Protein AF-A0A5E4PNW7-F1 (afdb_monomer)

Foldseek 3Di:
DPPDDDDPVCVVVCVVVVVVVVVDDDDPDDPLCVVCPPHPCNVVSVVVPPDPPPPPPPPPPPPPPCVVVVVVVVVVVVVVVVVCVVCVVVVHDSVVDDDDDDDDDPQWDAAPQARDTHHPVCCVVCNVVSVPDPVRHDDDDDPPPDDD

Structure (mmCIF, N/CA/C/O backbone):
data_AF-A0A5E4PNW7-F1
#
_entry.id   AF-A0A5E4PNW7-F1
#
loop_
_atom_site.group_PDB
_atom_site.id
_atom_site.type_symbol
_atom_site.label_atom_id
_atom_site.label_alt_id
_atom_site.label_comp_id
_atom_site.label_asym_id
_atom_site.label_entity_id
_atom_site.label_seq_id
_atom_site.pdbx_PDB_ins_code
_atom_site.Cartn_x
_atom_site.Cartn_y
_atom_site.Cartn_z
_atom_site.occupancy
_atom_site.B_iso_or_equiv
_atom_site.auth_seq_id
_atom_site.auth_comp_id
_atom_site.auth_asym_id
_atom_site.auth_atom_id
_atom_site.pdbx_PDB_model_num
ATOM 1 N N . THR A 1 1 ? 42.449 -13.892 -15.807 1.00 64.12 1 THR A N 1
ATOM 2 C CA . THR A 1 1 ? 41.611 -13.621 -17.001 1.00 64.12 1 THR A CA 1
ATOM 3 C C . THR A 1 1 ? 40.146 -13.708 -16.594 1.00 64.12 1 THR A C 1
ATOM 5 O O . THR A 1 1 ? 39.832 -14.490 -15.713 1.00 64.12 1 THR A O 1
ATOM 8 N N . CYS A 1 2 ? 39.249 -12.878 -17.139 1.00 82.81 2 CYS A N 1
ATOM 9 C CA . CYS A 1 2 ? 37.855 -12.760 -16.662 1.00 82.81 2 CYS A CA 1
ATOM 10 C C . CYS A 1 2 ? 36.849 -13.727 -17.328 1.00 82.81 2 CYS A C 1
ATOM 12 O O . CYS A 1 2 ? 35.660 -13.422 -17.365 1.00 82.81 2 CYS A O 1
ATOM 14 N N . GLY A 1 3 ? 37.317 -14.862 -17.869 1.00 85.44 3 GLY A N 1
ATOM 15 C CA . GLY A 1 3 ? 36.481 -15.972 -18.368 1.00 85.44 3 GLY A CA 1
ATOM 16 C C . GLY A 1 3 ? 35.571 -15.675 -19.569 1.00 85.44 3 GLY A C 1
ATOM 17 O O . GLY A 1 3 ? 34.748 -16.508 -19.930 1.00 85.44 3 GLY A O 1
ATOM 18 N N . ARG A 1 4 ? 35.679 -14.488 -20.177 1.00 88.88 4 ARG A N 1
ATOM 19 C CA . ARG A 1 4 ? 34.848 -14.046 -21.305 1.00 88.88 4 ARG A CA 1
ATOM 20 C C . ARG A 1 4 ? 35.553 -14.301 -22.641 1.00 88.88 4 ARG A C 1
ATOM 22 O O . ARG A 1 4 ? 36.757 -14.075 -22.746 1.00 88.88 4 ARG A O 1
ATOM 29 N N . HIS A 1 5 ? 34.793 -14.724 -23.651 1.00 90.44 5 HIS A N 1
ATOM 30 C CA . HIS A 1 5 ? 35.286 -15.060 -24.992 1.00 90.44 5 HIS A CA 1
ATOM 31 C C . HIS A 1 5 ? 35.059 -13.897 -25.969 1.00 90.44 5 HIS A C 1
ATOM 33 O O . HIS A 1 5 ? 33.988 -13.292 -25.971 1.00 90.44 5 HIS A O 1
ATOM 39 N N . PHE A 1 6 ? 36.060 -13.583 -26.798 1.00 89.44 6 PHE A N 1
ATOM 40 C CA . PHE A 1 6 ? 36.015 -12.490 -27.776 1.00 89.44 6 PHE A CA 1
ATOM 41 C C . PHE A 1 6 ? 36.638 -12.920 -29.104 1.00 89.44 6 PHE A C 1
ATOM 43 O O . PHE A 1 6 ? 37.530 -13.766 -29.125 1.00 89.44 6 PHE A O 1
ATOM 50 N N . ALA A 1 7 ? 36.208 -12.285 -30.197 1.00 92.69 7 ALA A N 1
ATOM 51 C CA . ALA A 1 7 ? 36.895 -12.359 -31.485 1.00 92.69 7 ALA A CA 1
ATOM 52 C C . ALA A 1 7 ? 38.347 -11.837 -31.360 1.00 92.69 7 ALA A C 1
ATOM 54 O O . ALA A 1 7 ? 38.589 -10.929 -30.553 1.00 92.69 7 ALA A O 1
ATOM 55 N N . PRO A 1 8 ? 39.303 -12.356 -32.156 1.00 89.06 8 PRO A N 1
ATOM 56 C CA . PRO A 1 8 ? 40.735 -12.074 -31.998 1.00 89.06 8 PRO A CA 1
ATOM 57 C C . PRO A 1 8 ? 41.067 -10.578 -32.067 1.00 89.06 8 PRO A C 1
ATOM 59 O O . PRO A 1 8 ? 41.820 -10.080 -31.233 1.00 89.06 8 PRO A O 1
ATOM 62 N N . ASP A 1 9 ? 40.409 -9.843 -32.968 1.00 92.25 9 ASP A N 1
ATOM 63 C CA . ASP A 1 9 ? 40.555 -8.388 -33.136 1.00 92.25 9 ASP A CA 1
ATOM 64 C C . ASP A 1 9 ? 40.271 -7.581 -31.848 1.00 92.25 9 ASP A C 1
ATOM 66 O O . ASP A 1 9 ? 40.903 -6.562 -31.565 1.00 92.25 9 ASP A O 1
ATOM 70 N N . ARG A 1 10 ? 39.346 -8.054 -31.001 1.00 91.81 10 ARG A N 1
ATOM 71 C CA . ARG A 1 10 ? 38.897 -7.329 -29.796 1.00 91.81 10 ARG A CA 1
ATOM 72 C C . ARG A 1 10 ? 39.533 -7.843 -28.505 1.00 91.81 10 ARG A C 1
ATOM 74 O O . ARG A 1 10 ? 39.411 -7.186 -27.466 1.00 91.81 10 ARG A O 1
ATOM 81 N N . LEU A 1 11 ? 40.208 -8.994 -28.549 1.00 91.31 11 LEU A N 1
ATOM 82 C CA . LEU A 1 11 ? 40.738 -9.672 -27.366 1.00 91.31 11 LEU A CA 1
ATOM 83 C C . LEU A 1 11 ? 41.818 -8.844 -26.663 1.00 91.31 11 LEU A C 1
ATOM 85 O O . LEU A 1 11 ? 41.765 -8.691 -25.443 1.00 91.31 11 LEU A O 1
ATOM 89 N N . ALA A 1 12 ? 42.745 -8.254 -27.422 1.00 90.38 12 ALA A N 1
ATOM 90 C CA . ALA A 1 12 ? 43.833 -7.446 -26.870 1.00 90.38 12 ALA A CA 1
ATOM 91 C C . ALA A 1 12 ? 43.302 -6.238 -26.072 1.00 90.38 12 ALA A C 1
ATOM 93 O O . ALA A 1 12 ? 43.637 -6.053 -24.901 1.00 90.38 12 ALA A O 1
ATOM 94 N N . LYS A 1 13 ? 42.367 -5.475 -26.659 1.00 92.44 13 LYS A N 1
ATOM 95 C CA . LYS A 1 13 ? 41.701 -4.344 -25.986 1.00 92.44 13 LYS A CA 1
ATOM 96 C C . LYS A 1 13 ? 40.950 -4.793 -24.730 1.00 92.44 13 LYS A C 1
ATOM 98 O O . LYS A 1 13 ? 40.998 -4.122 -23.698 1.00 92.44 13 LYS A O 1
ATOM 103 N N . HIS A 1 14 ? 40.265 -5.936 -24.799 1.00 92.94 14 HIS A N 1
ATOM 104 C CA . HIS A 1 14 ? 39.552 -6.490 -23.655 1.00 92.94 14 HIS A CA 1
ATOM 105 C C . HIS A 1 14 ? 40.493 -6.874 -22.506 1.00 92.94 14 HIS A C 1
ATOM 107 O O . HIS A 1 14 ? 40.188 -6.558 -21.358 1.00 92.94 14 HIS A O 1
ATOM 113 N N . GLN A 1 15 ? 41.623 -7.531 -22.783 1.00 90.62 15 GLN A N 1
ATOM 114 C CA . GLN A 1 15 ? 42.576 -7.955 -21.751 1.00 90.62 15 GLN A CA 1
ATOM 115 C C . GLN A 1 15 ? 43.115 -6.761 -20.952 1.00 90.62 15 GLN A C 1
ATOM 117 O O . GLN A 1 15 ? 43.148 -6.807 -19.717 1.00 90.62 15 GLN A O 1
ATOM 122 N N . ASP A 1 16 ? 43.454 -5.667 -21.634 1.00 90.94 16 ASP A N 1
ATOM 123 C CA . ASP A 1 16 ? 43.932 -4.439 -20.999 1.00 90.94 16 ASP A CA 1
ATOM 124 C C . ASP A 1 16 ? 42.873 -3.772 -20.122 1.00 90.94 16 ASP A C 1
ATOM 126 O O . ASP A 1 16 ? 43.147 -3.409 -18.973 1.00 90.94 16 ASP A O 1
ATOM 130 N N . ILE A 1 17 ? 41.646 -3.636 -20.630 1.00 91.38 17 ILE A N 1
AT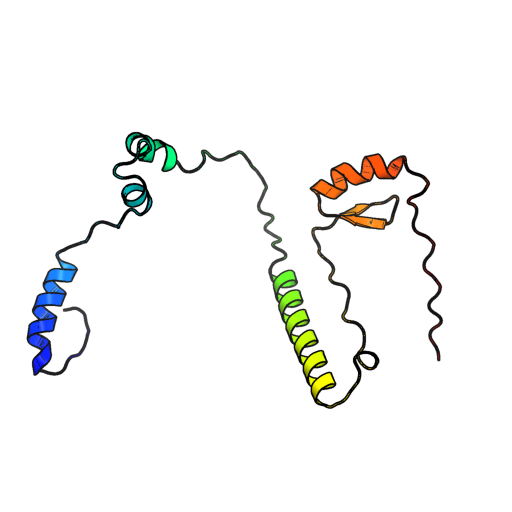OM 131 C CA . ILE A 1 17 ? 40.545 -3.039 -19.869 1.00 91.38 17 ILE A CA 1
ATOM 132 C C . ILE A 1 17 ? 40.165 -3.942 -18.697 1.00 91.38 17 ILE A C 1
ATOM 134 O O . ILE A 1 17 ? 40.062 -3.451 -17.578 1.00 91.38 17 ILE A O 1
ATOM 138 N N . CYS A 1 18 ? 40.018 -5.252 -18.917 1.00 91.25 18 CYS A N 1
ATOM 139 C CA . CYS A 1 18 ? 39.647 -6.215 -17.882 1.00 91.25 18 CYS A CA 1
ATOM 140 C C . CYS A 1 18 ? 40.641 -6.167 -16.708 1.00 91.25 18 CYS A C 1
ATOM 142 O O . CYS A 1 18 ? 40.226 -6.078 -15.548 1.00 91.25 18 CYS A O 1
ATOM 144 N N . ARG A 1 19 ? 41.950 -6.103 -16.993 1.00 88.56 19 ARG A N 1
ATOM 145 C CA . ARG A 1 19 ? 42.997 -5.919 -15.975 1.00 88.56 19 ARG A CA 1
ATOM 146 C C . ARG A 1 19 ? 42.823 -4.607 -15.207 1.00 88.56 19 ARG A C 1
ATOM 148 O O . ARG A 1 19 ? 42.791 -4.617 -13.977 1.00 88.56 19 ARG A O 1
ATOM 155 N N . LYS A 1 20 ? 42.640 -3.487 -15.918 1.00 89.38 20 LYS A N 1
ATOM 156 C CA . LYS A 1 20 ? 42.440 -2.154 -15.319 1.00 89.38 20 LYS A CA 1
ATOM 157 C C . LYS A 1 20 ? 41.180 -2.091 -14.450 1.00 89.38 20 LYS A C 1
ATOM 159 O O . LYS A 1 20 ? 41.215 -1.516 -13.363 1.00 89.38 20 LYS A O 1
ATOM 164 N N . THR A 1 21 ? 40.079 -2.699 -14.890 1.00 87.62 21 THR A N 1
ATOM 165 C CA . THR A 1 21 ? 38.815 -2.717 -14.142 1.00 87.62 21 THR A CA 1
ATOM 166 C C . THR A 1 21 ? 38.885 -3.575 -12.886 1.00 87.62 21 THR A C 1
ATOM 168 O O . THR A 1 21 ? 38.296 -3.200 -11.879 1.00 87.62 21 THR A O 1
ATOM 171 N N . HIS A 1 22 ? 39.623 -4.690 -12.914 1.00 84.62 22 HIS A N 1
ATOM 172 C CA . HIS A 1 22 ? 39.817 -5.525 -11.726 1.00 84.62 22 HIS A CA 1
ATOM 173 C C . HIS A 1 22 ? 40.785 -4.891 -10.718 1.00 84.62 22 HIS A C 1
ATOM 175 O O . HIS A 1 22 ? 40.575 -5.021 -9.514 1.00 84.62 22 HIS A O 1
ATOM 181 N N . ALA A 1 23 ? 41.809 -4.174 -11.191 1.00 85.69 23 ALA A N 1
ATOM 182 C CA . ALA A 1 23 ? 42.759 -3.485 -10.322 1.00 85.69 23 ALA A CA 1
ATOM 183 C C . ALA A 1 23 ? 42.143 -2.254 -9.627 1.00 85.69 23 ALA A C 1
ATOM 185 O O . ALA A 1 23 ? 42.410 -2.002 -8.452 1.00 85.69 23 ALA A O 1
ATOM 186 N N . LYS A 1 24 ? 41.292 -1.484 -10.323 1.00 84.81 24 LYS A N 1
ATOM 187 C CA . LYS A 1 24 ? 40.706 -0.243 -9.791 1.00 84.81 24 LYS A CA 1
ATOM 188 C C . LYS A 1 24 ? 39.306 -0.471 -9.213 1.00 84.81 24 LYS A C 1
ATOM 190 O O . LYS A 1 24 ? 38.304 -0.330 -9.914 1.00 84.81 24 LYS A O 1
ATOM 195 N N . LYS A 1 25 ? 39.213 -0.717 -7.903 1.00 83.38 25 LYS A N 1
ATOM 196 C CA . LYS A 1 25 ? 37.928 -0.688 -7.180 1.00 83.38 25 LYS A CA 1
ATOM 197 C C . LYS A 1 25 ? 37.407 0.754 -7.110 1.00 83.38 25 LYS A C 1
ATOM 199 O O . LYS A 1 25 ? 37.992 1.601 -6.437 1.00 83.38 25 LYS A O 1
ATOM 204 N N . ARG A 1 26 ? 36.323 1.062 -7.832 1.00 84.69 26 ARG A N 1
ATOM 205 C CA . ARG A 1 26 ? 35.650 2.371 -7.736 1.00 84.69 26 ARG A CA 1
ATOM 206 C C . ARG A 1 26 ? 34.956 2.490 -6.376 1.00 84.69 26 ARG A C 1
ATOM 208 O O . ARG A 1 26 ? 34.375 1.521 -5.894 1.00 84.69 26 ARG A O 1
ATOM 215 N N . LYS A 1 27 ? 35.010 3.679 -5.770 1.00 85.69 27 LYS A N 1
ATOM 216 C CA . LYS A 1 27 ? 34.265 3.969 -4.538 1.00 85.69 27 LYS A CA 1
ATOM 217 C C . LYS A 1 27 ? 32.759 3.913 -4.845 1.00 85.69 27 LYS A C 1
ATOM 219 O O . LYS A 1 27 ? 32.366 4.429 -5.895 1.00 85.69 27 LYS A O 1
ATOM 224 N N . PRO A 1 28 ? 31.928 3.316 -3.970 1.00 87.88 28 PRO A N 1
ATOM 225 C CA . PRO A 1 28 ? 30.479 3.400 -4.093 1.00 87.88 28 PRO A CA 1
ATOM 226 C C . PRO A 1 28 ? 30.043 4.862 -4.196 1.00 87.88 28 PRO A C 1
ATOM 228 O O . PRO A 1 28 ? 30.501 5.706 -3.422 1.00 87.88 28 PRO A O 1
ATOM 231 N N . TYR A 1 29 ? 29.195 5.161 -5.175 1.00 91.00 29 TYR A N 1
ATOM 232 C CA . TYR A 1 29 ? 28.647 6.498 -5.340 1.00 91.00 29 TYR A CA 1
ATOM 233 C C . TYR A 1 29 ? 27.616 6.757 -4.240 1.00 91.00 29 TYR A C 1
ATOM 235 O O . TYR A 1 29 ? 26.636 6.024 -4.113 1.00 91.00 29 TYR A O 1
ATOM 243 N N . ASP A 1 30 ? 27.851 7.789 -3.435 1.00 89.06 30 ASP A N 1
ATOM 244 C CA . ASP A 1 30 ? 26.923 8.189 -2.388 1.00 89.06 30 ASP A CA 1
ATOM 245 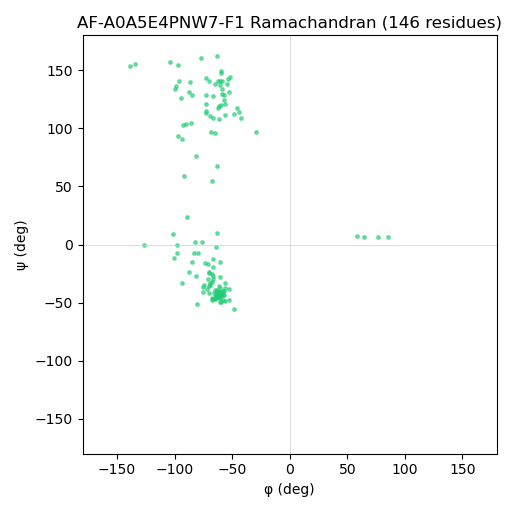C C . ASP A 1 30 ? 25.960 9.257 -2.911 1.00 89.06 30 ASP A C 1
ATOM 247 O O . ASP A 1 30 ? 26.306 10.435 -3.032 1.00 89.06 30 ASP A O 1
ATOM 251 N N . VAL A 1 31 ? 24.736 8.817 -3.198 1.00 89.81 31 VAL A N 1
ATOM 252 C CA . VAL A 1 31 ? 23.641 9.658 -3.690 1.00 89.81 31 VAL A CA 1
ATOM 253 C C . VAL A 1 31 ? 23.290 10.761 -2.689 1.00 89.81 31 VAL A C 1
ATOM 255 O O . VAL A 1 31 ? 22.993 11.878 -3.104 1.00 89.81 31 VAL A O 1
ATOM 258 N N . LEU A 1 32 ? 23.338 10.482 -1.381 1.00 88.56 32 LEU A N 1
ATOM 259 C CA . LEU A 1 32 ? 22.995 11.465 -0.350 1.00 88.56 32 LEU A CA 1
ATOM 260 C C . LEU A 1 32 ? 24.023 12.595 -0.329 1.00 88.56 32 LEU A C 1
ATOM 262 O O . LEU A 1 32 ? 23.655 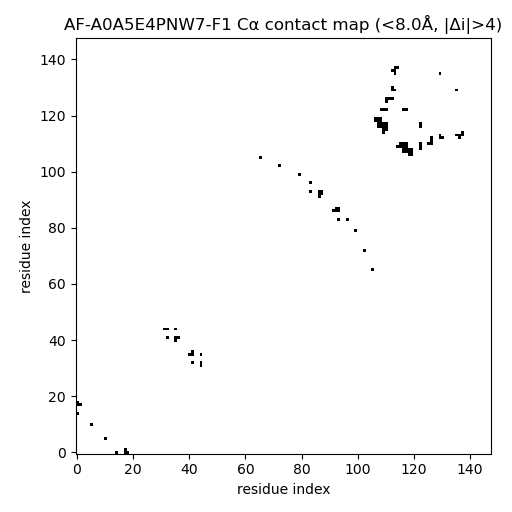13.765 -0.377 1.00 88.56 32 LEU A O 1
ATOM 266 N N . LYS A 1 33 ? 25.312 12.241 -0.329 1.00 89.12 33 LYS A N 1
ATOM 267 C CA . LYS A 1 33 ? 26.393 13.226 -0.394 1.00 89.12 33 LYS A CA 1
ATOM 268 C C . LYS A 1 33 ? 26.325 14.065 -1.664 1.00 89.12 33 LYS A C 1
ATOM 270 O O . LYS A 1 33 ? 26.509 15.270 -1.588 1.00 89.12 33 LYS A O 1
ATOM 275 N N . HIS A 1 34 ? 26.040 13.457 -2.813 1.00 91.75 34 HIS A N 1
ATOM 276 C CA . HIS A 1 34 ? 25.945 14.213 -4.060 1.00 91.75 34 HIS A CA 1
ATOM 277 C C . HIS A 1 34 ? 24.729 15.147 -4.106 1.00 91.75 34 HIS A C 1
ATOM 279 O O . HIS A 1 34 ? 24.815 16.224 -4.679 1.00 91.75 34 HIS A O 1
ATOM 285 N N . ARG A 1 35 ? 23.594 14.756 -3.515 1.00 90.19 35 ARG A N 1
ATOM 286 C CA . ARG A 1 35 ? 22.404 15.621 -3.439 1.00 90.19 35 ARG A CA 1
ATOM 287 C C . ARG A 1 35 ? 22.588 16.810 -2.503 1.00 90.19 35 ARG A C 1
ATOM 289 O O . ARG A 1 35 ? 21.980 17.843 -2.740 1.00 90.19 35 ARG A O 1
ATOM 296 N N . LEU A 1 36 ? 23.358 16.633 -1.431 1.00 91.75 36 LEU A N 1
ATOM 297 C CA . LEU A 1 36 ? 23.521 17.643 -0.384 1.00 91.75 36 LEU A CA 1
ATOM 298 C C . LEU A 1 36 ? 24.790 18.492 -0.539 1.00 91.75 36 LEU A C 1
ATOM 300 O O . LEU A 1 36 ? 24.944 19.462 0.196 1.00 91.75 36 LEU A O 1
ATOM 304 N N . ALA A 1 37 ? 25.679 18.161 -1.475 1.00 90.06 37 ALA A N 1
ATOM 305 C CA . ALA A 1 37 ? 26.865 18.961 -1.767 1.00 90.06 37 ALA A CA 1
ATOM 306 C C . ALA A 1 37 ? 26.478 20.389 -2.194 1.00 90.06 37 ALA A C 1
ATOM 308 O O . ALA A 1 37 ? 25.637 20.561 -3.075 1.00 90.06 37 ALA A O 1
ATOM 309 N N . GLY A 1 38 ? 27.086 21.402 -1.573 1.00 88.88 38 GLY A N 1
ATOM 310 C CA . GLY A 1 38 ? 26.806 22.816 -1.848 1.00 88.88 38 GLY A CA 1
ATOM 311 C C . GLY A 1 38 ? 25.503 23.341 -1.239 1.00 88.88 38 GLY A C 1
ATOM 312 O O . GLY A 1 38 ? 25.122 24.478 -1.501 1.00 88.88 38 GLY A O 1
ATOM 313 N N . THR A 1 39 ? 24.818 22.533 -0.427 1.00 90.50 39 THR A N 1
ATOM 314 C CA . THR A 1 39 ? 23.638 22.963 0.335 1.00 90.50 39 THR A CA 1
ATOM 315 C C . THR A 1 39 ? 24.006 23.175 1.800 1.00 90.50 39 THR A C 1
ATOM 317 O O . THR A 1 39 ? 24.930 22.546 2.315 1.00 90.50 39 THR A O 1
ATOM 320 N N . GLU A 1 40 ? 23.229 23.978 2.525 1.00 87.75 40 GLU A N 1
ATOM 321 C CA . GLU A 1 40 ? 23.405 24.159 3.978 1.00 87.75 40 GLU A CA 1
ATOM 322 C C . GLU A 1 40 ? 23.247 22.849 4.779 1.00 87.75 40 GLU A C 1
ATOM 324 O O . GLU A 1 40 ? 23.651 22.755 5.938 1.00 87.75 40 GLU A O 1
ATOM 329 N N . ALA A 1 41 ? 22.687 21.807 4.156 1.00 83.56 41 ALA A N 1
ATOM 330 C CA . ALA A 1 41 ? 22.531 20.477 4.731 1.00 83.56 41 ALA A CA 1
ATOM 331 C C . ALA A 1 41 ? 23.791 19.589 4.609 1.00 83.56 41 ALA A C 1
ATOM 333 O O . ALA A 1 41 ? 23.835 18.512 5.213 1.00 83.56 41 ALA A O 1
ATOM 334 N N . GLU A 1 42 ? 24.830 20.019 3.882 1.00 84.56 42 GLU A N 1
ATOM 335 C CA . GLU A 1 42 ? 26.096 19.288 3.719 1.00 84.56 42 GLU A CA 1
ATOM 336 C C . GLU A 1 42 ? 26.761 18.862 5.052 1.00 84.56 42 GLU A C 1
ATOM 338 O O . GLU A 1 42 ? 27.072 17.674 5.204 1.00 84.56 42 GLU A O 1
ATOM 343 N N . PRO A 1 43 ? 26.916 19.730 6.079 1.00 86.75 43 PRO A N 1
ATOM 344 C CA . PRO A 1 43 ? 27.511 19.324 7.359 1.00 86.75 43 PRO A CA 1
AT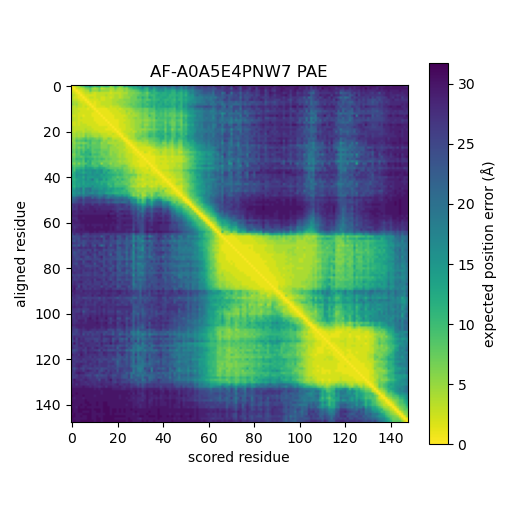OM 345 C C . PRO A 1 43 ? 26.657 18.317 8.154 1.00 86.75 43 PRO A C 1
ATOM 347 O O . PRO A 1 43 ? 27.143 17.704 9.108 1.00 86.75 43 PRO A O 1
ATOM 350 N N . PHE A 1 44 ? 25.395 18.095 7.773 1.00 83.88 44 PHE A N 1
ATOM 351 C CA . PHE A 1 44 ? 24.461 17.222 8.490 1.00 83.88 44 PHE A CA 1
ATOM 352 C C . PHE A 1 44 ? 24.350 15.805 7.901 1.00 83.88 44 PHE A C 1
ATOM 354 O O . PHE A 1 44 ? 23.657 14.963 8.480 1.00 83.88 44 PHE A O 1
ATOM 361 N N . ILE A 1 45 ? 25.074 15.482 6.819 1.00 84.69 45 ILE A N 1
ATOM 362 C CA . ILE A 1 45 ? 25.040 14.160 6.158 1.00 84.69 45 ILE A CA 1
ATOM 363 C C . ILE A 1 45 ? 25.286 13.004 7.149 1.00 84.69 45 ILE A C 1
ATOM 365 O O . ILE A 1 45 ? 24.643 11.958 7.061 1.00 84.69 45 ILE A O 1
ATOM 369 N N . SER A 1 46 ? 26.184 13.178 8.123 1.00 78.38 46 SER A N 1
ATOM 370 C CA . SER A 1 46 ? 26.494 12.160 9.141 1.00 78.38 46 SER A CA 1
ATOM 371 C C . SER A 1 46 ? 25.333 11.896 10.108 1.00 78.38 46 SER A C 1
ATOM 373 O O . SER A 1 46 ? 25.155 10.762 10.554 1.00 78.38 46 SER A O 1
ATOM 375 N N . LYS A 1 47 ? 24.514 12.915 10.403 1.00 78.44 47 LYS A N 1
ATOM 376 C CA . LYS A 1 47 ? 23.312 12.789 11.240 1.00 78.44 47 LYS A CA 1
ATOM 377 C C . LYS A 1 47 ? 22.172 12.117 10.476 1.00 78.44 47 LYS A C 1
ATOM 379 O O . LYS A 1 47 ? 21.483 11.292 11.062 1.00 78.44 47 LYS A O 1
ATOM 384 N N . LEU A 1 48 ? 22.033 12.400 9.177 1.00 71.62 48 LEU A N 1
ATOM 385 C CA . LEU A 1 48 ? 21.058 11.745 8.291 1.00 71.62 48 LEU A CA 1
ATOM 386 C C . LEU A 1 48 ? 21.422 10.282 7.983 1.00 71.62 48 LEU A C 1
ATOM 388 O O . LEU A 1 48 ? 20.539 9.462 7.759 1.00 71.62 48 LEU A O 1
ATOM 392 N N . ARG A 1 49 ? 22.720 9.947 7.970 1.00 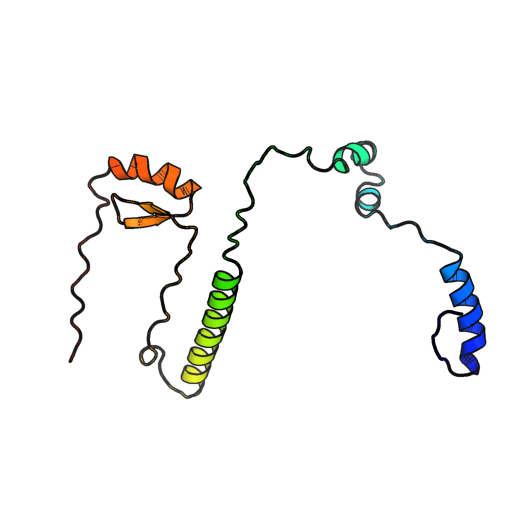74.25 49 ARG A N 1
ATOM 393 C CA . ARG A 1 49 ? 23.219 8.574 7.778 1.00 74.25 49 ARG A CA 1
ATOM 394 C C . ARG A 1 49 ? 23.022 7.670 8.984 1.00 74.25 49 ARG A C 1
ATOM 396 O O . ARG A 1 49 ? 23.161 6.457 8.828 1.00 74.25 49 ARG A O 1
ATOM 403 N N . LYS A 1 50 ? 22.739 8.218 10.172 1.00 65.12 50 LYS A N 1
ATOM 404 C CA . LYS A 1 50 ? 22.339 7.370 11.291 1.00 65.12 50 LYS A CA 1
ATOM 405 C C . LYS A 1 50 ? 21.064 6.652 10.841 1.00 65.12 50 LYS A C 1
ATOM 407 O O . LYS A 1 50 ? 20.093 7.342 10.524 1.00 65.12 50 LYS A O 1
ATOM 412 N N . PRO A 1 51 ? 21.038 5.305 10.781 1.00 57.47 51 PRO A N 1
ATOM 413 C CA . PRO A 1 51 ? 19.756 4.625 10.680 1.00 57.47 51 PRO A CA 1
ATOM 414 C C . PRO A 1 51 ? 18.894 5.174 11.819 1.00 57.47 51 PRO A C 1
ATOM 416 O O . PRO A 1 51 ? 19.467 5.492 12.871 1.00 57.47 51 PRO A O 1
ATOM 419 N N . PRO A 1 52 ? 17.572 5.344 11.641 1.00 55.56 52 PRO A N 1
ATOM 420 C CA . PRO A 1 52 ? 16.723 5.709 12.761 1.00 55.56 52 PRO A CA 1
ATOM 421 C C . PRO A 1 52 ? 17.085 4.761 13.899 1.00 55.56 52 PRO A C 1
ATOM 423 O O . PRO A 1 52 ? 16.944 3.543 13.762 1.00 55.56 52 PRO A O 1
ATOM 426 N N . SER A 1 53 ? 17.683 5.327 14.957 1.00 49.38 53 SER A N 1
ATOM 427 C CA . SER A 1 53 ? 17.906 4.647 16.225 1.00 49.38 53 SER A CA 1
ATOM 428 C C . SER A 1 53 ? 16.605 3.941 16.493 1.00 49.38 53 SER A C 1
ATOM 430 O O . SER A 1 53 ? 15.596 4.636 16.592 1.00 49.38 53 SER A O 1
ATOM 432 N N . GLN A 1 54 ? 16.655 2.609 16.470 1.00 50.44 54 GLN A N 1
ATOM 433 C CA . GLN A 1 54 ? 15.526 1.701 16.561 1.00 50.44 54 GLN A CA 1
ATOM 434 C C . GLN A 1 54 ? 14.426 2.356 17.387 1.00 50.44 54 GLN A C 1
ATOM 436 O O . GLN A 1 54 ? 14.478 2.363 18.618 1.00 50.44 54 GLN A O 1
ATOM 441 N N . SER A 1 55 ? 13.453 2.970 16.706 1.00 42.34 55 SER A N 1
ATOM 442 C CA . SER A 1 55 ? 12.197 3.274 17.355 1.00 42.34 55 SER A CA 1
ATOM 443 C C . SER A 1 55 ? 11.742 1.919 17.846 1.00 42.34 55 SER A C 1
ATOM 445 O O . SER A 1 55 ? 11.674 0.968 17.064 1.00 42.34 55 SER A O 1
ATOM 447 N N . ASN A 1 56 ? 11.569 1.830 19.152 1.00 45.12 56 ASN A N 1
ATOM 448 C CA . ASN A 1 56 ? 11.289 0.636 19.918 1.00 45.12 56 ASN A CA 1
ATOM 449 C C . ASN A 1 56 ? 9.885 0.096 19.581 1.00 45.12 56 ASN A C 1
ATOM 451 O O . ASN A 1 56 ? 9.046 -0.087 20.453 1.00 45.12 56 ASN A O 1
ATOM 455 N N . THR A 1 57 ? 9.595 -0.149 18.304 1.00 43.75 57 THR A N 1
ATOM 456 C CA . THR A 1 57 ? 8.486 -0.970 17.848 1.00 43.75 57 THR A CA 1
ATOM 457 C C . THR A 1 57 ? 8.961 -2.408 17.960 1.00 43.75 57 THR A C 1
ATOM 459 O O . THR A 1 57 ? 9.298 -3.060 16.970 1.00 43.75 57 THR A O 1
ATOM 462 N N . LYS A 1 58 ? 8.984 -2.910 19.198 1.00 42.66 58 LYS A N 1
ATOM 463 C CA . LYS A 1 58 ? 8.806 -4.335 19.482 1.00 42.66 58 LYS A CA 1
ATOM 464 C C . LYS A 1 58 ? 7.400 -4.742 19.021 1.00 42.66 58 LYS A C 1
ATOM 466 O O . LYS A 1 58 ? 6.528 -5.033 19.824 1.00 42.66 58 LYS A O 1
ATOM 471 N N . GLY A 1 59 ? 7.168 -4.721 17.715 1.00 44.53 59 GLY A N 1
ATOM 472 C CA . GLY A 1 59 ? 6.165 -5.561 17.095 1.00 44.53 59 GLY A CA 1
ATOM 473 C C . GLY A 1 59 ? 6.901 -6.831 16.733 1.00 44.53 59 GLY A C 1
ATOM 474 O O . GLY A 1 59 ? 7.701 -6.832 15.797 1.00 44.53 59 GLY A O 1
ATOM 475 N N . THR A 1 60 ? 6.694 -7.889 17.509 1.00 45.72 60 THR A N 1
ATOM 476 C CA . THR A 1 60 ? 6.955 -9.253 17.062 1.00 45.72 60 THR A CA 1
ATOM 477 C C . THR A 1 60 ? 6.441 -9.355 15.627 1.00 45.72 60 THR A C 1
ATOM 479 O O . THR A 1 60 ? 5.238 -9.267 15.385 1.00 45.72 60 THR A O 1
ATOM 482 N N . LYS A 1 61 ? 7.335 -9.447 14.633 1.00 51.97 61 LYS A N 1
ATOM 483 C CA . LYS A 1 61 ? 6.907 -9.802 13.280 1.00 51.97 61 LYS A CA 1
ATOM 484 C C . LYS A 1 61 ? 6.391 -11.221 13.414 1.00 51.97 61 LYS A C 1
ATOM 486 O O . LYS A 1 61 ? 7.181 -12.156 13.489 1.00 51.97 61 LYS A O 1
ATOM 491 N N . SER A 1 62 ? 5.076 -11.330 13.580 1.00 55.88 62 SER A N 1
ATOM 492 C CA . SER A 1 62 ? 4.356 -12.586 13.656 1.00 55.88 62 SER A CA 1
ATOM 493 C C . SER A 1 62 ? 4.875 -13.470 12.532 1.00 55.88 62 SER A C 1
ATOM 495 O O . SER A 1 62 ? 4.768 -13.125 11.355 1.00 55.88 62 SER A O 1
ATOM 497 N N . LEU A 1 63 ? 5.475 -14.597 12.904 1.00 54.81 63 LEU A N 1
ATOM 498 C CA . LEU A 1 63 ? 5.940 -15.619 11.969 1.00 54.81 63 LEU A CA 1
ATOM 499 C C . LEU A 1 63 ? 4.765 -16.249 11.189 1.00 54.81 63 LEU A C 1
ATOM 501 O O . LEU A 1 63 ? 4.987 -17.022 10.264 1.00 54.81 63 LEU A O 1
ATOM 505 N N . ASN A 1 64 ? 3.524 -15.842 11.483 1.00 56.97 64 ASN A N 1
ATOM 506 C CA . ASN A 1 64 ? 2.319 -16.149 10.721 1.00 56.97 64 ASN A CA 1
ATOM 507 C C . ASN A 1 64 ? 2.059 -15.056 9.680 1.00 56.97 64 ASN A C 1
ATOM 509 O O . ASN A 1 64 ? 1.037 -14.370 9.704 1.00 56.97 64 ASN A O 1
ATOM 513 N N . SER A 1 65 ? 3.019 -14.841 8.782 1.00 64.25 65 SER A N 1
ATOM 514 C CA . SER A 1 65 ? 2.828 -13.912 7.675 1.00 64.25 65 SER A CA 1
ATOM 515 C C . SER A 1 65 ? 1.749 -14.477 6.747 1.00 64.25 65 SER A C 1
ATOM 517 O O . SER A 1 65 ? 1.976 -15.449 6.024 1.00 64.25 65 SER A O 1
ATOM 519 N N . ASN A 1 66 ? 0.572 -13.847 6.754 1.00 75.44 66 ASN A N 1
ATOM 520 C CA . ASN A 1 66 ? -0.566 -14.148 5.879 1.00 75.44 66 ASN A CA 1
ATOM 521 C C . ASN A 1 66 ? -0.263 -13.909 4.383 1.00 75.44 66 ASN A C 1
ATOM 523 O O . ASN A 1 66 ? -1.171 -13.958 3.557 1.00 75.44 66 ASN A O 1
ATOM 527 N N . TRP A 1 67 ? 1.000 -13.674 4.011 1.00 81.62 67 TRP A N 1
ATOM 528 C CA . TRP A 1 67 ? 1.427 -13.344 2.656 1.00 81.62 67 TRP A CA 1
ATOM 529 C C . TRP A 1 67 ? 1.003 -14.386 1.623 1.00 81.62 67 TRP A C 1
ATOM 531 O O . TRP A 1 67 ? 0.634 -14.002 0.522 1.00 81.62 67 TRP A O 1
ATOM 541 N N . ARG A 1 68 ? 1.024 -15.689 1.955 1.00 84.00 68 ARG A N 1
ATOM 542 C CA . ARG A 1 68 ? 0.576 -16.732 1.014 1.00 84.00 68 ARG A CA 1
ATOM 543 C C . ARG A 1 68 ? -0.900 -16.558 0.688 1.00 84.00 68 ARG A C 1
ATOM 545 O O . ARG A 1 68 ? -1.255 -16.563 -0.482 1.00 84.00 68 ARG A O 1
ATOM 552 N N . LYS A 1 69 ? -1.726 -16.333 1.716 1.00 83.06 69 LYS A N 1
ATOM 553 C CA . LYS A 1 69 ? -3.167 -16.106 1.570 1.00 83.06 69 LYS A CA 1
ATOM 554 C C . LYS A 1 69 ? -3.444 -14.812 0.800 1.00 83.06 69 LYS A C 1
ATOM 556 O O . LYS A 1 69 ? -4.212 -14.835 -0.148 1.00 83.06 69 LYS A O 1
ATOM 561 N N . GLN A 1 70 ? -2.762 -13.717 1.146 1.00 82.88 70 GLN A N 1
ATOM 562 C CA . GLN A 1 70 ? -2.881 -12.431 0.443 1.00 82.88 70 GLN A CA 1
ATOM 563 C C . GLN A 1 70 ? -2.433 -12.527 -1.025 1.00 82.88 70 GLN A C 1
ATOM 565 O O . GLN A 1 70 ? -3.063 -11.959 -1.912 1.00 82.88 70 GLN A O 1
ATOM 570 N N . HIS A 1 71 ? -1.348 -13.257 -1.299 1.00 89.12 71 HIS A N 1
ATOM 571 C CA . HIS A 1 71 ? -0.863 -13.485 -2.656 1.00 89.12 71 HIS A CA 1
ATOM 572 C C . HIS A 1 71 ? -1.847 -14.332 -3.461 1.00 89.12 71 HIS A C 1
ATOM 574 O O . HIS A 1 71 ? -2.170 -13.986 -4.593 1.00 89.12 71 HIS A O 1
ATOM 580 N N . GLU A 1 72 ? -2.340 -15.424 -2.884 1.00 89.25 72 GLU A N 1
ATOM 581 C CA . GLU A 1 72 ? -3.330 -16.279 -3.527 1.00 89.25 72 GLU A CA 1
ATOM 582 C C . GLU A 1 72 ? -4.616 -15.506 -3.837 1.00 89.25 72 GLU A C 1
ATOM 584 O O . GLU A 1 72 ? -5.089 -15.547 -4.971 1.00 89.25 72 GLU A O 1
ATOM 589 N N . GLU A 1 73 ? -5.123 -14.732 -2.878 1.00 88.19 73 GLU A N 1
ATOM 590 C CA . GLU A 1 73 ? -6.284 -13.856 -3.047 1.00 88.19 73 GLU A CA 1
ATOM 591 C C . GLU A 1 73 ? -6.067 -12.836 -4.174 1.00 88.19 73 GLU A C 1
ATOM 593 O O . GLU A 1 73 ? -6.927 -12.660 -5.038 1.00 88.19 73 GLU A O 1
ATOM 598 N N . PHE A 1 74 ? -4.883 -12.222 -4.243 1.00 88.44 74 PHE A N 1
ATOM 599 C CA . PHE A 1 74 ? -4.521 -11.312 -5.327 1.00 88.44 74 PHE A CA 1
ATOM 600 C C . PHE A 1 74 ? -4.509 -12.006 -6.700 1.00 88.44 74 PHE A C 1
ATOM 602 O O . PHE A 1 74 ? -5.068 -11.489 -7.671 1.00 88.44 74 PHE A O 1
ATOM 609 N N . ILE A 1 75 ? -3.915 -13.199 -6.797 1.00 92.56 75 ILE A N 1
ATOM 610 C CA . ILE A 1 75 ? -3.896 -13.986 -8.037 1.00 92.56 75 ILE A CA 1
ATOM 611 C C . ILE A 1 75 ? -5.315 -14.407 -8.442 1.00 92.56 75 ILE A C 1
ATOM 613 O O . ILE A 1 75 ? -5.657 -14.334 -9.626 1.00 92.56 75 ILE A O 1
ATOM 617 N N . GLN A 1 76 ? -6.152 -14.816 -7.487 1.00 90.69 76 GLN A N 1
ATOM 618 C CA . GLN A 1 76 ? -7.555 -15.152 -7.728 1.00 90.69 76 GLN A CA 1
ATOM 619 C C . GLN A 1 76 ? -8.338 -13.936 -8.243 1.00 90.69 76 GLN A C 1
ATOM 621 O O . GLN A 1 76 ? -9.039 -14.058 -9.248 1.00 90.69 76 GLN A O 1
ATOM 626 N N . ALA A 1 77 ? -8.153 -12.753 -7.647 1.00 89.00 77 ALA A N 1
ATOM 627 C CA . ALA A 1 77 ? -8.788 -11.515 -8.096 1.00 89.00 77 ALA A CA 1
ATOM 628 C C . ALA A 1 77 ? -8.406 -11.155 -9.544 1.00 89.00 77 ALA A C 1
ATOM 630 O O . ALA A 1 77 ? -9.275 -10.822 -10.351 1.00 89.00 77 ALA A O 1
ATOM 631 N N . ILE A 1 78 ? -7.126 -11.295 -9.917 1.00 92.81 78 ILE A N 1
ATOM 632 C CA . ILE A 1 78 ? -6.677 -11.081 -11.303 1.00 92.81 78 ILE A CA 1
ATOM 633 C C . ILE A 1 78 ? -7.335 -12.081 -12.261 1.00 92.81 78 ILE A C 1
ATOM 635 O O . ILE A 1 78 ? -7.770 -11.697 -13.348 1.00 92.81 78 ILE A O 1
ATOM 639 N N . ARG A 1 79 ? -7.401 -13.367 -11.895 1.00 92.06 79 ARG A N 1
ATOM 640 C CA . ARG A 1 79 ? -8.035 -14.396 -12.737 1.00 92.06 79 ARG A CA 1
ATOM 641 C C . ARG A 1 79 ? -9.522 -14.112 -12.938 1.00 92.06 79 ARG A C 1
ATOM 643 O O . ARG A 1 79 ? -9.981 -14.159 -14.076 1.00 92.06 79 ARG A O 1
ATOM 650 N N . ALA A 1 80 ? -10.236 -13.755 -11.872 1.00 89.81 80 ALA A N 1
ATOM 651 C CA . ALA A 1 80 ? -11.647 -13.386 -11.937 1.00 89.81 80 ALA A CA 1
ATOM 652 C C . ALA A 1 80 ? -11.869 -12.161 -12.840 1.00 89.81 80 ALA A C 1
ATOM 654 O O . ALA A 1 80 ? -12.734 -12.186 -13.712 1.00 89.81 80 ALA A O 1
ATOM 655 N N . ALA A 1 81 ? -11.034 -11.122 -12.719 1.00 90.00 81 ALA A N 1
ATOM 656 C CA . ALA A 1 81 ? -11.116 -9.944 -13.585 1.00 90.00 81 ALA A CA 1
ATOM 657 C C . ALA A 1 81 ? -10.927 -10.294 -15.074 1.00 90.00 81 ALA A C 1
ATOM 659 O O . ALA A 1 81 ? -11.659 -9.797 -15.929 1.00 90.00 81 ALA A O 1
ATOM 660 N N . LYS A 1 82 ? -9.992 -11.200 -15.396 1.00 91.94 82 LYS A N 1
ATOM 661 C CA . LYS A 1 82 ? -9.804 -11.685 -16.774 1.00 91.94 82 LYS A CA 1
ATOM 662 C C . LYS A 1 82 ? -11.007 -12.476 -17.290 1.00 91.94 82 LYS A C 1
ATOM 664 O O . LYS A 1 82 ? -11.358 -12.323 -18.455 1.00 91.94 82 LYS A O 1
ATOM 669 N N . GLN A 1 83 ? -11.638 -13.296 -16.447 1.00 89.81 83 GLN A N 1
ATOM 670 C CA . GLN A 1 83 ? -12.852 -14.035 -16.812 1.00 89.81 83 GLN A CA 1
ATOM 671 C C . GLN A 1 83 ? -14.016 -13.090 -17.115 1.00 89.81 83 GLN A C 1
ATOM 673 O O . GLN A 1 83 ? -14.675 -13.250 -18.140 1.00 89.81 83 GLN A O 1
ATOM 678 N N . VAL A 1 84 ? -14.217 -12.067 -16.278 1.00 89.88 84 VAL A N 1
ATOM 679 C CA . VAL A 1 84 ? -15.218 -11.020 -16.525 1.00 89.88 84 VAL A CA 1
ATOM 680 C C . VAL A 1 84 ? -14.947 -10.331 -17.861 1.00 89.88 84 VAL A C 1
ATOM 682 O O . VAL A 1 84 ? -15.850 -10.220 -18.685 1.00 89.88 84 VAL A O 1
ATOM 685 N N . GLN A 1 85 ? -13.700 -9.929 -18.121 1.00 91.06 85 GLN A N 1
ATOM 686 C CA . GLN A 1 85 ? -13.350 -9.269 -19.379 1.00 91.06 85 GLN A CA 1
ATOM 687 C C . GLN A 1 85 ? -13.586 -10.172 -20.599 1.00 91.06 85 GLN A C 1
ATOM 689 O O . GLN A 1 85 ? -14.118 -9.710 -21.605 1.00 91.06 85 GLN A O 1
ATOM 694 N N . ALA A 1 86 ? -13.223 -11.455 -20.520 1.00 91.25 86 ALA A N 1
ATOM 695 C CA . ALA A 1 86 ? -13.460 -12.414 -21.598 1.00 91.25 86 ALA A CA 1
ATOM 696 C C . ALA A 1 86 ? -14.961 -12.603 -21.878 1.00 91.25 86 ALA A C 1
ATOM 698 O O . ALA A 1 86 ? -15.365 -12.632 -23.037 1.00 91.25 86 ALA A O 1
ATOM 699 N N . HIS A 1 87 ? -15.786 -12.666 -20.830 1.00 88.06 87 HIS A N 1
ATOM 700 C CA . HIS A 1 87 ? -17.237 -12.785 -20.955 1.00 88.06 87 HIS A CA 1
ATOM 701 C C . HIS A 1 87 ? -17.873 -11.544 -21.597 1.00 88.06 87 HIS A C 1
ATOM 703 O O . HIS A 1 87 ? -18.726 -11.673 -22.473 1.00 88.06 87 HIS A O 1
ATOM 709 N N . LEU A 1 88 ? -17.416 -10.344 -21.220 1.00 89.44 88 LEU A N 1
ATOM 710 C CA . LEU A 1 88 ? -17.851 -9.097 -21.857 1.00 89.44 88 LEU A CA 1
ATOM 711 C C . LEU A 1 88 ? -17.439 -9.049 -23.337 1.00 89.44 88 LEU A C 1
ATOM 713 O O . LEU A 1 88 ? -18.242 -8.674 -24.186 1.00 89.44 88 LEU A O 1
ATOM 717 N N . ASN A 1 89 ? -16.216 -9.481 -23.666 1.00 90.69 89 ASN A N 1
ATOM 718 C CA . ASN A 1 89 ? -15.733 -9.518 -25.050 1.00 90.69 89 ASN A CA 1
ATOM 719 C C . ASN A 1 89 ? -16.499 -10.534 -25.918 1.00 90.69 89 ASN A C 1
ATOM 721 O O . ASN A 1 89 ? -16.647 -10.316 -27.116 1.00 90.69 89 ASN A O 1
ATOM 725 N N . ALA A 1 90 ? -17.002 -11.620 -25.326 1.00 90.94 90 ALA A N 1
ATOM 726 C CA . ALA A 1 90 ? -17.861 -12.600 -25.994 1.00 90.94 90 ALA A CA 1
ATOM 727 C C . ALA A 1 90 ? -19.318 -12.116 -26.180 1.00 90.94 90 ALA A C 1
ATOM 729 O O . ALA A 1 90 ? -20.151 -12.865 -26.684 1.00 90.94 90 ALA A O 1
ATOM 730 N N . GLY A 1 91 ? -19.639 -10.880 -25.774 1.00 89.56 91 GLY A N 1
ATOM 731 C CA . GLY A 1 91 ? -20.977 -10.290 -25.889 1.00 89.56 91 GLY A CA 1
ATOM 732 C C . GLY A 1 91 ? -21.925 -10.615 -24.730 1.00 89.56 91 GLY A C 1
ATOM 733 O O . GLY A 1 91 ? -23.100 -10.253 -24.785 1.00 89.56 91 GLY A O 1
ATOM 734 N N . GLY A 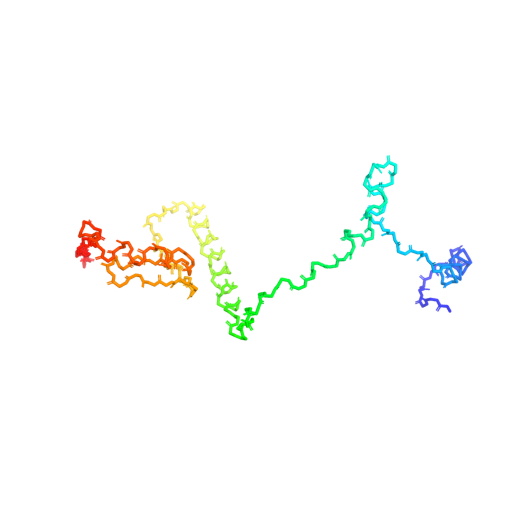1 92 ? -21.439 -11.278 -23.676 1.00 85.62 92 GLY A N 1
ATOM 735 C CA . GLY A 1 92 ? -22.207 -11.545 -22.462 1.00 85.62 92 GLY A CA 1
ATOM 736 C C . GLY A 1 92 ? -22.321 -10.315 -21.555 1.00 85.62 92 GLY A C 1
ATOM 737 O O . GLY A 1 92 ? -21.528 -9.376 -21.646 1.00 85.62 92 GLY A O 1
ATOM 738 N N . LYS A 1 93 ? -23.302 -10.297 -20.645 1.00 84.88 93 LYS A N 1
ATOM 739 C CA . LYS A 1 93 ? -23.523 -9.168 -19.725 1.00 84.88 93 LYS A CA 1
ATOM 740 C C . LYS A 1 93 ? -22.862 -9.443 -18.376 1.00 84.88 93 LYS A C 1
ATOM 742 O O . LYS A 1 93 ? -22.701 -10.587 -17.963 1.00 84.88 93 LYS A O 1
ATOM 747 N N . LEU A 1 94 ? -22.506 -8.384 -17.643 1.00 79.44 94 LEU A N 1
ATOM 748 C CA . LEU A 1 94 ? -21.906 -8.514 -16.305 1.00 79.44 94 LEU A CA 1
ATOM 749 C C . LEU A 1 94 ? -22.839 -9.230 -15.309 1.00 79.44 94 LEU A C 1
ATOM 751 O O . LEU A 1 94 ? -22.366 -9.881 -14.385 1.00 79.44 94 LEU A O 1
ATOM 755 N N . SER A 1 95 ? -24.156 -9.123 -15.510 1.00 81.31 95 SER A N 1
ATOM 756 C CA . SER A 1 95 ? -25.184 -9.752 -14.672 1.00 81.31 95 SER A CA 1
ATOM 757 C C . SER A 1 95 ? -25.206 -11.279 -14.739 1.00 81.31 95 SER A C 1
ATOM 759 O O . SER A 1 95 ? -25.765 -11.897 -13.838 1.00 81.31 95 SER A O 1
ATOM 761 N N . ASP A 1 96 ? -24.616 -11.874 -15.778 1.00 79.69 96 ASP A N 1
ATOM 762 C CA . ASP A 1 96 ? -24.619 -13.326 -15.976 1.00 79.69 96 ASP A CA 1
ATOM 763 C C . ASP A 1 96 ? -23.483 -14.016 -15.195 1.00 79.69 96 ASP A C 1
ATOM 765 O O . ASP A 1 96 ? -23.508 -15.232 -15.002 1.00 79.69 96 ASP A O 1
ATOM 769 N N . LEU A 1 97 ? -22.490 -13.254 -14.710 1.00 76.31 97 LEU A N 1
ATOM 770 C CA . LEU A 1 97 ? -21.412 -13.789 -13.881 1.00 76.31 97 LEU A CA 1
ATOM 771 C C . LEU A 1 97 ? -21.798 -13.807 -12.395 1.00 76.31 97 LEU A C 1
ATOM 773 O O . LEU A 1 97 ? -22.352 -12.829 -11.881 1.00 76.31 97 LEU A O 1
ATOM 777 N N . PRO A 1 98 ? -21.434 -14.872 -11.658 1.00 79.12 98 PRO A N 1
ATOM 778 C CA . PRO A 1 98 ? -21.574 -14.878 -10.211 1.00 79.12 98 PRO A CA 1
ATOM 779 C C . PRO A 1 98 ? -20.699 -13.772 -9.590 1.00 79.12 98 PRO A C 1
ATOM 781 O O . PRO A 1 98 ? -19.569 -13.553 -10.041 1.00 79.12 98 PRO A O 1
ATOM 784 N N . PRO A 1 99 ? -21.187 -13.070 -8.549 1.00 76.25 99 PRO A N 1
ATOM 785 C CA . PRO A 1 99 ? -20.403 -12.042 -7.879 1.00 76.25 99 PRO A CA 1
ATOM 786 C C . PRO A 1 99 ? -19.130 -12.659 -7.276 1.00 76.25 99 PRO A C 1
ATOM 788 O O . PRO A 1 99 ? -19.197 -13.765 -6.727 1.00 76.25 99 PRO A O 1
ATOM 791 N N . PRO A 1 100 ? -17.978 -11.965 -7.351 1.00 73.81 100 PRO A N 1
ATOM 792 C CA . PRO A 1 100 ? -16.732 -12.477 -6.798 1.00 73.81 100 PRO A CA 1
ATOM 793 C C . PRO A 1 100 ? -16.868 -12.715 -5.285 1.00 73.81 100 PRO A C 1
ATOM 795 O O . PRO A 1 100 ? -17.601 -11.980 -4.609 1.00 73.81 100 PRO A O 1
ATOM 798 N N . PRO A 1 101 ? -16.176 -13.732 -4.739 1.00 74.44 101 PRO A N 1
ATOM 799 C CA . PRO A 1 101 ? -16.203 -14.001 -3.309 1.00 74.44 101 PRO A CA 1
ATOM 800 C C . PRO A 1 101 ? -15.696 -12.775 -2.524 1.00 74.44 101 PRO A C 1
ATOM 802 O O . PRO A 1 101 ? -14.756 -12.112 -2.973 1.00 74.44 101 PRO A O 1
ATOM 805 N N . PRO A 1 102 ? -16.301 -12.444 -1.367 1.00 70.00 102 PRO A N 1
ATOM 806 C CA . PRO A 1 102 ? -15.833 -11.347 -0.527 1.00 70.00 102 PRO A CA 1
ATOM 807 C C . PRO A 1 102 ? -14.383 -11.560 -0.079 1.00 70.00 102 PRO A C 1
ATOM 809 O O . PRO A 1 102 ? -14.038 -12.639 0.400 1.00 70.00 102 PRO A O 1
ATOM 812 N N . SER A 1 103 ? -13.550 -10.524 -0.189 1.00 68.75 103 SER A N 1
ATOM 813 C CA . SER A 1 103 ? -12.178 -10.557 0.318 1.00 68.75 103 SER A CA 1
ATOM 814 C C . SER A 1 103 ? -12.158 -10.486 1.844 1.00 68.75 103 SER A C 1
ATOM 816 O O . SER A 1 103 ? -12.529 -9.483 2.467 1.00 68.75 103 SER A O 1
ATOM 818 N N . GLU A 1 104 ? -11.734 -11.569 2.488 1.00 69.38 104 GLU A N 1
ATOM 819 C CA . GLU A 1 104 ? -11.620 -11.629 3.940 1.00 69.38 104 GLU A CA 1
ATOM 820 C C . GLU A 1 104 ? -10.206 -11.266 4.380 1.00 69.38 104 GLU A C 1
ATOM 822 O O . GLU A 1 104 ? -9.345 -12.127 4.562 1.00 69.38 104 GLU A O 1
ATOM 827 N N . ASN A 1 105 ? -9.988 -9.974 4.638 1.00 74.12 105 ASN A N 1
ATOM 828 C CA . ASN A 1 105 ? -8.748 -9.507 5.252 1.00 74.12 105 ASN A CA 1
ATOM 829 C C . ASN A 1 105 ? -8.607 -10.114 6.665 1.00 74.12 105 ASN A C 1
ATOM 831 O O . ASN A 1 105 ? -9.456 -9.838 7.523 1.00 74.12 105 ASN A O 1
ATOM 835 N N . PRO A 1 106 ? -7.575 -10.934 6.936 1.00 73.06 106 PRO A N 1
ATOM 836 C CA . PRO A 1 106 ? -7.410 -11.602 8.227 1.00 73.06 106 PRO A CA 1
ATOM 837 C C . PRO A 1 106 ? -7.034 -10.632 9.357 1.00 73.06 106 PRO A C 1
ATOM 839 O O . PRO A 1 106 ? -7.345 -10.898 10.510 1.00 73.06 106 PRO A O 1
ATOM 842 N N . ASP A 1 107 ? -6.446 -9.479 9.030 1.00 80.06 107 ASP A N 1
ATOM 843 C CA . ASP A 1 107 ? -5.979 -8.488 10.013 1.00 80.06 107 ASP A CA 1
ATOM 844 C C . ASP A 1 107 ? -7.102 -7.564 10.533 1.00 80.06 107 ASP A C 1
ATOM 846 O O . ASP A 1 107 ? -6.856 -6.618 11.284 1.00 80.06 107 ASP A O 1
ATOM 850 N N . TYR A 1 108 ? -8.344 -7.785 10.090 1.00 87.50 108 TYR A N 1
ATOM 851 C CA . TYR A 1 108 ? -9.485 -6.955 10.462 1.00 87.50 108 TYR A CA 1
ATOM 852 C C . TYR A 1 108 ? -10.232 -7.557 11.654 1.00 87.50 108 TYR A C 1
ATOM 854 O O . TYR A 1 108 ? -10.726 -8.686 11.592 1.00 87.50 108 TYR A O 1
ATOM 862 N N . VAL A 1 109 ? -10.406 -6.749 12.698 1.00 89.38 109 VAL A N 1
ATOM 863 C CA . VAL A 1 109 ? -11.167 -7.066 13.907 1.00 89.38 109 VAL A CA 1
ATOM 864 C C . VAL A 1 109 ? -12.639 -6.711 13.698 1.00 89.38 109 VAL A C 1
ATOM 866 O O . VAL A 1 109 ? -12.975 -5.614 13.242 1.00 89.38 109 VAL A O 1
ATOM 869 N N . GLN A 1 110 ? -13.535 -7.639 14.033 1.00 90.88 110 GLN A N 1
ATOM 870 C CA . GLN A 1 110 ? -14.980 -7.421 13.993 1.00 90.88 110 GLN A CA 1
ATOM 871 C C . GLN A 1 110 ? -15.462 -6.763 15.290 1.00 90.88 110 GLN A C 1
ATOM 873 O O . GLN A 1 110 ? -15.179 -7.241 16.385 1.00 90.88 110 GLN A O 1
ATOM 878 N N . CYS A 1 111 ? -16.219 -5.671 15.176 1.00 90.50 111 CYS A N 1
ATOM 879 C CA . CYS A 1 111 ? -16.835 -5.024 16.330 1.00 90.50 111 CYS A CA 1
ATOM 880 C C . CYS A 1 111 ? -18.008 -5.870 16.870 1.00 90.50 111 CYS A C 1
ATOM 882 O O . CYS A 1 111 ? -18.928 -6.154 16.099 1.00 90.50 111 CYS A O 1
ATOM 884 N N . PRO A 1 112 ? -18.062 -6.186 18.179 1.00 90.12 112 PRO A N 1
ATOM 885 C CA . PRO A 1 112 ? -19.131 -7.004 18.765 1.00 90.12 112 PRO A CA 1
ATOM 886 C C . PRO A 1 112 ? -20.492 -6.291 18.833 1.00 90.12 112 PRO A C 1
ATOM 888 O O . PRO A 1 112 ? -21.521 -6.937 19.002 1.00 90.12 112 PRO A O 1
ATOM 891 N N . HIS A 1 113 ? -20.524 -4.960 18.698 1.00 88.62 113 HIS A N 1
ATOM 892 C CA . HIS A 1 113 ? -21.754 -4.169 18.823 1.00 88.62 113 HIS A CA 1
ATOM 893 C C . HIS A 1 113 ? -22.454 -3.911 17.483 1.00 88.62 113 HIS A C 1
ATOM 895 O O . HIS A 1 113 ? -23.680 -3.822 17.440 1.00 88.62 113 HIS A O 1
ATOM 901 N N . CYS A 1 114 ? -21.694 -3.778 16.388 1.00 87.44 114 CYS A N 1
ATOM 902 C CA . CYS A 1 114 ? -22.248 -3.456 15.066 1.00 87.44 114 CYS A CA 1
ATOM 903 C C . CYS A 1 114 ? -21.851 -4.419 13.938 1.00 87.44 114 CYS A C 1
ATOM 905 O O . CYS A 1 114 ? -22.264 -4.211 12.800 1.00 87.44 114 CYS A O 1
ATOM 907 N N . ASN A 1 115 ? -21.045 -5.448 14.218 1.00 86.38 115 ASN A N 1
ATOM 908 C CA . ASN A 1 115 ? -20.545 -6.435 13.251 1.00 86.38 115 ASN A CA 1
ATOM 909 C C . ASN A 1 115 ? -19.729 -5.878 12.070 1.00 86.38 115 ASN A C 1
ATOM 911 O O . ASN A 1 115 ? -19.350 -6.631 11.176 1.00 86.38 115 ASN A O 1
ATOM 915 N N . ARG A 1 116 ? -19.398 -4.580 12.058 1.00 86.75 116 ARG A N 1
ATOM 916 C CA . ARG A 1 116 ? -18.465 -4.013 11.074 1.00 86.75 116 ARG A CA 1
ATOM 917 C C . ARG A 1 116 ? -17.035 -4.450 11.390 1.00 86.75 116 ARG A C 1
ATOM 919 O O . ARG A 1 116 ? -16.659 -4.555 12.559 1.00 86.75 116 ARG A O 1
ATOM 926 N N . ARG A 1 117 ? -16.248 -4.697 10.342 1.00 88.12 117 ARG A N 1
ATOM 927 C CA . ARG A 1 117 ? -14.840 -5.110 10.425 1.00 88.12 117 ARG A CA 1
ATOM 928 C C . ARG A 1 117 ? -13.931 -3.899 10.195 1.00 88.12 117 ARG A C 1
ATOM 930 O O . ARG A 1 117 ? -14.158 -3.143 9.254 1.00 88.12 117 ARG A O 1
ATOM 937 N N . PHE A 1 118 ? -12.913 -3.723 11.030 1.00 88.88 118 PHE A N 1
ATOM 938 C CA . PHE A 1 118 ? -11.968 -2.601 10.976 1.00 88.88 118 PHE A CA 1
ATOM 939 C C . PHE A 1 118 ? -10.531 -3.105 11.118 1.00 88.88 118 PHE A C 1
ATOM 941 O O . PHE A 1 118 ? -10.307 -4.138 11.739 1.00 88.88 118 PHE A O 1
ATOM 948 N N . ASN A 1 119 ? -9.544 -2.360 10.615 1.00 90.56 119 ASN A N 1
ATOM 949 C CA . ASN A 1 119 ? -8.150 -2.608 11.000 1.00 90.56 119 ASN A CA 1
ATOM 950 C C . ASN A 1 119 ? -7.943 -2.358 12.508 1.00 90.56 119 ASN A C 1
ATOM 952 O O . ASN A 1 119 ? -8.745 -1.660 13.130 1.00 90.56 119 ASN A O 1
ATOM 956 N N . GLN A 1 120 ? -6.857 -2.881 13.078 1.00 89.31 120 GLN A N 1
ATOM 957 C CA . GLN A 1 120 ? -6.572 -2.832 14.518 1.00 89.31 120 GLN A CA 1
ATOM 958 C C . GLN A 1 120 ? -6.732 -1.428 15.145 1.00 89.31 120 GLN A C 1
ATOM 960 O O . GLN A 1 120 ? -7.548 -1.242 16.046 1.00 89.31 120 GLN A O 1
ATOM 965 N N . GLY A 1 121 ? -6.041 -0.407 14.624 1.00 91.12 121 GLY A N 1
ATOM 966 C CA . GLY A 1 121 ? -6.100 0.952 15.190 1.00 91.12 121 GLY A CA 1
ATOM 967 C C . GLY A 1 121 ? -7.441 1.671 14.969 1.00 91.12 121 GLY A C 1
ATOM 968 O O . GLY A 1 121 ? -7.821 2.580 15.714 1.00 91.12 121 GLY A O 1
ATOM 969 N N . ALA A 1 122 ? -8.199 1.289 13.940 1.00 92.50 122 ALA A N 1
ATOM 970 C CA . ALA A 1 122 ? -9.573 1.745 13.76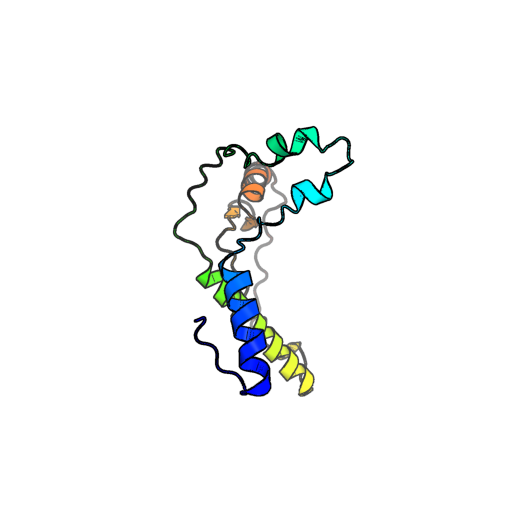9 1.00 92.50 122 ALA A CA 1
ATOM 971 C C . ALA A 1 122 ? -10.518 1.033 14.746 1.00 92.50 122 ALA A C 1
ATOM 973 O O . ALA A 1 122 ? -11.362 1.701 15.338 1.00 92.50 122 ALA A O 1
ATOM 974 N N . ALA A 1 123 ? -10.345 -0.273 14.968 1.00 93.50 123 ALA A N 1
ATOM 975 C CA . ALA A 1 123 ? -11.126 -1.057 15.918 1.00 93.50 123 ALA A CA 1
ATOM 976 C C . ALA A 1 123 ? -10.968 -0.526 17.351 1.00 93.50 123 ALA A C 1
ATOM 978 O O . ALA A 1 123 ? -11.972 -0.307 18.024 1.00 93.50 123 ALA A O 1
ATOM 979 N N . GLU A 1 124 ? -9.744 -0.210 17.777 1.00 93.81 124 GLU A N 1
ATOM 980 C CA . GLU A 1 124 ? -9.445 0.347 19.106 1.00 93.81 124 GLU A CA 1
ATOM 981 C C . GLU A 1 124 ? -10.192 1.658 19.389 1.00 93.81 124 GLU A C 1
ATOM 983 O O . GLU A 1 124 ? -10.728 1.857 20.476 1.00 93.81 124 GLU A O 1
ATOM 988 N N . ARG A 1 125 ? -10.297 2.546 18.393 1.00 94.31 125 ARG A N 1
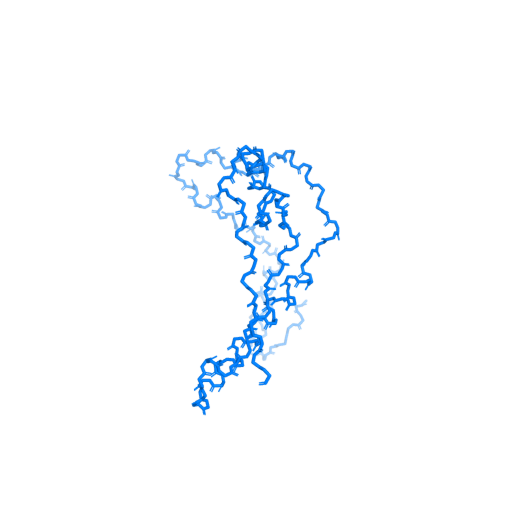ATOM 989 C CA . ARG A 1 125 ? -11.051 3.808 18.522 1.00 94.31 125 ARG A CA 1
ATOM 990 C C . ARG A 1 125 ? -12.553 3.624 18.316 1.00 94.31 125 ARG A C 1
ATOM 992 O O . ARG A 1 125 ? -13.347 4.428 18.806 1.00 94.31 125 ARG A O 1
ATOM 999 N N . HIS A 1 126 ? -12.941 2.612 17.544 1.00 93.06 126 HIS A N 1
ATOM 1000 C CA . HIS A 1 126 ? -14.323 2.353 17.172 1.00 93.06 126 HIS A CA 1
ATOM 1001 C C . HIS A 1 126 ? -15.092 1.641 18.279 1.00 93.06 126 HIS A C 1
ATOM 1003 O O . HIS A 1 126 ? -16.171 2.100 18.633 1.00 93.06 126 HIS A O 1
ATOM 1009 N N . ILE A 1 127 ? -14.568 0.535 18.813 1.00 91.69 127 ILE A N 1
ATOM 1010 C CA . ILE A 1 127 ? -15.294 -0.363 19.721 1.00 91.69 127 ILE A CA 1
ATOM 1011 C C . ILE A 1 127 ? -15.828 0.378 20.962 1.00 91.69 127 ILE A C 1
ATOM 1013 O O . ILE A 1 127 ? -17.032 0.273 21.200 1.00 91.69 127 ILE A O 1
ATOM 1017 N N . PRO A 1 128 ? -15.035 1.201 21.683 1.00 92.94 128 PRO A N 1
ATOM 1018 C CA . PRO A 1 128 ? -15.525 1.919 22.863 1.00 92.94 128 PRO A CA 1
ATOM 1019 C C . PRO A 1 128 ? -16.638 2.917 22.534 1.00 92.94 128 PRO A C 1
ATOM 1021 O O . PRO A 1 128 ? -17.616 3.033 23.264 1.00 92.94 128 PRO A O 1
ATOM 1024 N N . LYS A 1 129 ? -16.522 3.616 21.397 1.00 89.75 129 LYS A N 1
ATOM 1025 C CA . LYS A 1 129 ? -17.556 4.546 20.925 1.00 89.75 129 LYS A CA 1
ATOM 1026 C C . LYS A 1 129 ? -18.799 3.793 20.458 1.00 89.75 129 LYS A C 1
ATOM 1028 O O . LYS A 1 129 ? -19.918 4.190 20.741 1.00 89.75 129 LYS A O 1
ATOM 1033 N N . CYS A 1 130 ? -18.624 2.686 19.746 1.00 89.69 130 CYS A N 1
ATOM 1034 C CA . CYS A 1 130 ? -19.729 1.888 19.231 1.00 89.69 130 CYS A CA 1
ATOM 1035 C C . CYS A 1 130 ? -20.532 1.206 20.346 1.00 89.69 130 CYS A C 1
ATOM 1037 O O . CYS A 1 130 ? -21.712 0.937 20.141 1.00 89.69 130 CYS A O 1
ATOM 1039 N N . ALA A 1 131 ? -19.921 0.950 21.505 1.00 88.06 131 ALA A N 1
ATOM 1040 C CA . ALA A 1 131 ? -20.610 0.413 22.672 1.00 88.06 131 ALA A CA 1
ATOM 1041 C C . ALA A 1 131 ? -21.717 1.350 23.188 1.00 88.06 131 ALA A C 1
ATOM 1043 O O . ALA A 1 131 ? -22.765 0.870 23.615 1.00 88.06 131 ALA A O 1
ATOM 1044 N N . SER A 1 132 ? -21.520 2.674 23.114 1.00 84.06 132 SER A N 1
ATOM 1045 C CA . SER A 1 132 ? -22.490 3.662 23.610 1.00 84.06 132 SER A CA 1
ATOM 1046 C C . SER A 1 132 ? -23.555 4.062 22.581 1.00 84.06 132 SER A C 1
ATOM 1048 O O . SER A 1 132 ? -24.650 4.476 22.957 1.00 84.06 132 SER A O 1
ATOM 1050 N N . PHE A 1 133 ? -23.287 3.922 21.279 1.00 78.44 133 PHE A N 1
ATOM 1051 C CA . PHE A 1 133 ? -24.228 4.338 20.234 1.00 78.44 133 PHE A CA 1
ATOM 1052 C C . PHE A 1 133 ? -25.268 3.254 19.890 1.00 78.44 133 PHE A C 1
ATOM 1054 O O . PHE A 1 133 ? -24.997 2.321 19.134 1.00 78.44 133 PHE A O 1
ATOM 1061 N N . GLN A 1 134 ? -26.511 3.434 20.353 1.00 63.75 134 GLN A N 1
ATOM 1062 C CA . GLN A 1 134 ? -27.651 2.541 20.066 1.00 63.75 134 GLN A CA 1
ATOM 1063 C C . GLN A 1 134 ? -28.103 2.525 18.589 1.00 63.75 134 GLN A C 1
ATOM 1065 O O . GLN A 1 134 ? -28.614 1.509 18.122 1.00 63.75 134 GLN A O 1
ATOM 1070 N N . PHE A 1 135 ? -27.880 3.608 17.836 1.00 60.44 135 PHE A N 1
ATOM 1071 C CA . PHE A 1 135 ? -28.382 3.786 16.461 1.00 60.44 135 PHE A CA 1
ATOM 1072 C C . PHE A 1 135 ? -27.571 3.056 15.373 1.00 60.44 135 PHE A C 1
ATOM 1074 O O . PHE A 1 135 ? -27.967 3.032 14.212 1.00 60.44 135 PHE A O 1
ATOM 1081 N N . ASN A 1 136 ? -26.425 2.467 15.730 1.00 56.78 136 ASN A N 1
ATOM 1082 C CA . ASN A 1 136 ? -25.487 1.851 14.783 1.00 56.78 136 ASN A CA 1
ATOM 1083 C C . ASN A 1 136 ? -25.595 0.315 14.725 1.00 56.78 136 ASN A C 1
ATOM 1085 O O . ASN A 1 136 ? -24.743 -0.340 14.117 1.00 56.78 136 ASN A O 1
ATOM 1089 N N . LYS A 1 137 ? -26.616 -0.266 15.371 1.00 62.34 137 LYS A N 1
ATOM 1090 C CA . LYS A 1 137 ? -26.905 -1.702 15.290 1.00 62.34 137 LYS A CA 1
ATOM 1091 C C . LYS A 1 137 ? -27.350 -2.035 13.857 1.00 62.34 137 LYS A C 1
ATOM 1093 O O . LYS A 1 137 ? -28.241 -1.359 13.339 1.00 62.34 137 LYS A O 1
ATOM 1098 N N . PRO A 1 138 ? -26.737 -3.028 13.190 1.00 61.00 138 PRO A N 1
ATOM 1099 C CA . PRO A 1 138 ? -27.078 -3.357 11.815 1.00 61.00 138 PRO A CA 1
ATOM 1100 C C . PRO A 1 138 ? -28.549 -3.765 11.723 1.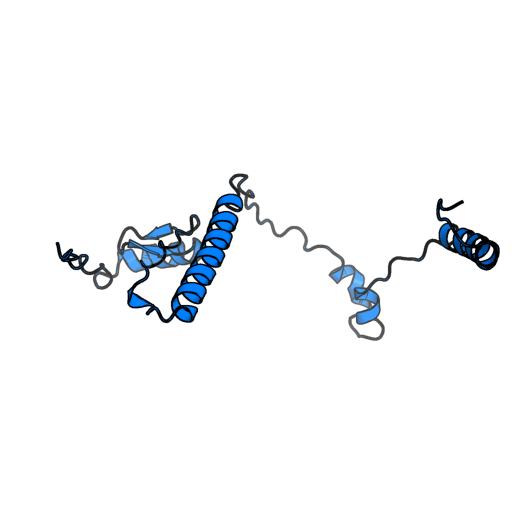00 61.00 138 PRO A C 1
ATOM 1102 O O . PRO A 1 138 ? -29.044 -4.526 12.557 1.00 61.00 138 PRO A O 1
ATOM 1105 N N . LYS A 1 139 ? -29.243 -3.277 10.687 1.00 62.06 139 LYS A N 1
ATOM 1106 C CA . LYS A 1 139 ? -30.545 -3.834 10.305 1.00 62.06 139 LYS A CA 1
ATOM 1107 C C . LYS A 1 139 ? -30.371 -5.343 10.084 1.00 62.06 139 LYS A C 1
ATOM 1109 O O . LYS A 1 139 ? -29.369 -5.737 9.479 1.00 62.06 139 LYS A O 1
ATOM 1114 N N . PRO A 1 140 ? -31.312 -6.183 10.550 1.00 60.03 140 PRO A N 1
ATOM 1115 C CA . PRO A 1 140 ? -31.257 -7.613 10.287 1.00 60.03 140 PRO A CA 1
ATOM 1116 C C . PRO A 1 140 ? -31.139 -7.847 8.773 1.00 60.03 140 PRO A C 1
ATOM 1118 O O . PRO A 1 140 ? -31.731 -7.088 7.996 1.00 60.03 140 PRO A O 1
ATOM 1121 N N . PRO A 1 141 ? -30.355 -8.849 8.336 1.00 60.88 141 PRO A N 1
ATOM 1122 C CA . PRO A 1 141 ? -30.145 -9.093 6.919 1.00 60.88 141 PRO A CA 1
ATOM 1123 C C . PRO A 1 141 ? -31.498 -9.322 6.242 1.00 60.88 141 PRO A C 1
ATOM 1125 O O . PRO A 1 141 ? -32.304 -10.138 6.697 1.00 60.88 141 PRO A O 1
ATOM 1128 N N . ALA A 1 142 ? -31.758 -8.593 5.154 1.00 65.94 142 ALA A N 1
ATOM 1129 C CA . ALA A 1 142 ? -32.927 -8.844 4.326 1.00 65.94 142 ALA A CA 1
ATOM 1130 C C . ALA A 1 142 ? -32.868 -10.303 3.851 1.00 65.94 142 ALA A C 1
ATOM 1132 O O . ALA A 1 142 ? -31.863 -10.730 3.275 1.00 65.94 142 ALA A O 1
ATOM 1133 N N . ARG A 1 143 ? -33.922 -11.082 4.130 1.00 61.00 143 ARG A N 1
ATOM 1134 C CA . ARG A 1 143 ? -34.007 -12.486 3.711 1.00 61.00 143 ARG A CA 1
ATOM 1135 C C . ARG A 1 143 ? -33.841 -12.538 2.191 1.00 61.00 143 ARG A C 1
ATOM 1137 O O . ARG A 1 143 ? -34.711 -12.058 1.465 1.00 61.00 143 ARG A O 1
ATOM 1144 N N . ARG A 1 144 ? -32.729 -13.099 1.703 1.00 55.53 144 ARG A N 1
ATOM 1145 C CA . ARG A 1 144 ? -32.562 -13.393 0.275 1.00 55.53 144 ARG A CA 1
ATOM 1146 C C . ARG A 1 144 ? -33.653 -14.386 -0.112 1.00 55.53 144 ARG A C 1
ATOM 1148 O O . ARG A 1 144 ? -33.599 -15.545 0.287 1.00 55.53 144 ARG A O 1
ATOM 1155 N N . ARG A 1 145 ? -34.649 -13.933 -0.876 1.00 51.38 145 ARG A N 1
ATOM 1156 C CA . ARG A 1 145 ? -35.509 -14.835 -1.643 1.00 51.38 145 ARG A CA 1
ATOM 1157 C C . ARG A 1 145 ? -34.635 -15.435 -2.741 1.00 51.38 145 ARG A C 1
ATOM 1159 O O . ARG A 1 145 ? -34.411 -14.791 -3.761 1.00 51.38 145 ARG A O 1
ATOM 1166 N N . TYR A 1 146 ? -34.102 -16.630 -2.505 1.00 47.50 146 TYR A N 1
ATOM 1167 C CA . TYR A 1 146 ? -33.639 -17.467 -3.606 1.00 47.50 146 TYR A CA 1
ATOM 1168 C C . TYR A 1 146 ? -34.863 -17.758 -4.477 1.00 47.50 146 TYR A C 1
ATOM 1170 O O . TYR A 1 146 ? -35.865 -18.271 -3.979 1.00 47.50 146 TYR A O 1
ATOM 1178 N N . LYS A 1 147 ? -34.820 -17.334 -5.744 1.00 54.28 147 LYS A N 1
ATOM 1179 C CA . LYS A 1 147 ? -35.751 -17.836 -6.753 1.00 54.28 147 LYS A CA 1
ATOM 1180 C C . LYS A 1 147 ? -35.305 -19.265 -7.057 1.00 54.28 147 LYS A C 1
ATOM 1182 O O . LYS A 1 147 ? -34.163 -19.451 -7.472 1.00 54.28 147 LYS A O 1
ATOM 1187 N N . ILE A 1 148 ? -36.170 -20.214 -6.713 1.00 50.84 148 ILE A N 1
ATOM 1188 C CA . ILE A 1 148 ? -36.120 -21.612 -7.156 1.00 50.84 148 ILE A CA 1
ATOM 1189 C C . ILE A 1 148 ? -36.529 -21.632 -8.626 1.00 50.84 148 ILE A C 1
ATOM 1191 O O . ILE A 1 148 ? -37.448 -20.846 -8.963 1.00 50.84 148 ILE A O 1
#

InterPro domains:
  IPR026104 Zinc finger C2HC domain-containing protein 1C [PTHR14649] (2-145)
  IPR049899 Zinc finger, C2HC/C3H-type [PS52027] (1-24)
  IPR049899 Zinc finger, C2HC/C3H-type [PS52027] (107-136)

Mean predicted aligned error: 17.64 Å

Radius of gyration: 30.28 Å; Cα contacts (8 Å, |Δi|>4): 57; chains: 1; bounding box: 80×46×57 Å

Organism: NCBI:txid189913

Secondary structure (DSSP, 8-state):
--S----HHHHHHHHHHHHHHHH--PPPP-HHHHHHTTSTTGGGHHHHTS------------S--THHHHHHHHHHHHHHHHHHHHHHHTT--GGGSPPPPP---TTEEEPTTT--EEEHHHHHHHHHHHHH-GGGSPPPPP------

Sequence (148 aa):
TCGRHFAPDRLAKHQDICRKTHAKKRKPYDVLKHRLAGTEAEPFISKLRKPPSQSNTKGTKSLNSNWRKQHEEFIQAIRAAKQVQAHLNAGGKLSDLPPPPPSENPDYVQCPHCNRRFNQGAAERHIPKCASFQFNKPKPPARRRYKI

Solvent-accessible surface area (backbone atoms only — not comparable to full-atom values): 9662 Å² total; per-residue (Å²): 132,90,89,76,88,68,61,76,91,53,38,64,64,45,54,56,49,53,52,51,58,71,73,53,80,75,78,84,85,55,66,68,60,64,70,25,58,96,42,95,56,43,90,44,51,71,67,69,65,48,67,77,72,75,72,86,69,84,64,78,77,61,90,76,64,59,57,66,60,55,48,50,52,51,54,49,52,54,52,51,53,51,51,53,52,51,41,47,74,73,72,46,60,80,84,80,52,79,80,77,80,81,84,77,66,82,72,43,44,65,33,93,66,46,69,51,69,28,49,60,78,54,32,68,64,40,45,70,56,45,68,73,46,79,87,59,50,64,75,77,80,78,81,79,79,75,83,127

pLDDT: mean 79.86, std 14.39, range [42.34, 94.31]